Protein AF-A0A353TWB4-F1 (afdb_monomer_lite)

Sequence (86 aa):
MDREEYLKEERKAPWREDLRKTKKNKERTDLTRVKMPEAPARERAGSYVEVNMGLSALQAVNEASRCIDCPDPTCITGCPVGINIP

pLDDT: mean 95.48, std 3.64, range [67.12, 98.25]

Radius of gyration: 17.1 Å; chains: 1; bounding box: 30×30×47 Å

Structure (mmCIF, N/CA/C/O backbone):
data_AF-A0A353TWB4-F1
#
_entry.id   AF-A0A353TWB4-F1
#
loop_
_atom_site.group_PDB
_atom_site.id
_atom_site.type_symbol
_atom_site.label_atom_id
_atom_site.label_alt_id
_atom_site.label_comp_id
_atom_site.label_asym_id
_atom_site.label_entity_id
_atom_site.label_seq_id
_atom_site.pdbx_PDB_ins_code
_atom_site.Cartn_x
_atom_site.Cartn_y
_atom_site.Cartn_z
_atom_site.occupancy
_atom_site.B_iso_or_equiv
_atom_site.auth_seq_id
_atom_site.auth_comp_id
_atom_site.auth_asym_id
_atom_site.auth_atom_id
_atom_site.pdbx_PDB_model_num
ATOM 1 N N . MET A 1 1 ? -13.393 -18.557 18.481 1.00 67.12 1 MET A N 1
ATOM 2 C CA . MET A 1 1 ? -13.467 -17.151 18.054 1.00 67.12 1 MET A CA 1
ATOM 3 C C . MET A 1 1 ? -13.909 -17.167 16.613 1.00 67.12 1 MET A C 1
ATOM 5 O O . MET A 1 1 ? -13.269 -17.845 15.813 1.00 67.12 1 MET A O 1
ATOM 9 N N . ASP A 1 2 ? -15.043 -16.547 16.317 1.00 90.56 2 ASP A N 1
ATOM 10 C CA . ASP A 1 2 ? -15.481 -16.402 14.931 1.00 90.56 2 ASP A CA 1
ATOM 11 C C . ASP A 1 2 ? -14.566 -15.406 14.194 1.00 90.56 2 ASP A C 1
ATOM 13 O O . ASP A 1 2 ? -13.932 -14.545 14.810 1.00 90.56 2 ASP A O 1
ATOM 17 N N . ARG A 1 3 ? -14.460 -15.530 12.870 1.00 87.69 3 ARG A N 1
ATOM 18 C CA . ARG A 1 3 ? -13.575 -14.696 12.051 1.00 87.69 3 ARG A CA 1
ATOM 19 C C . ARG A 1 3 ? -13.941 -13.216 12.142 1.00 87.69 3 ARG A C 1
ATOM 21 O O . ARG A 1 3 ? -13.047 -12.374 12.154 1.00 87.69 3 ARG A O 1
ATOM 28 N N . GLU A 1 4 ? -15.228 -12.889 12.231 1.00 88.69 4 GLU A N 1
ATOM 29 C CA . GLU A 1 4 ? -15.670 -11.502 12.392 1.00 88.69 4 GLU A CA 1
ATOM 30 C C . GLU A 1 4 ? -15.247 -10.915 13.738 1.00 88.69 4 GLU A C 1
ATOM 32 O O . GLU A 1 4 ? -14.854 -9.753 13.824 1.00 88.69 4 GLU A O 1
ATOM 37 N N . GLU A 1 5 ? -15.321 -11.721 14.794 1.00 93.00 5 GLU A N 1
ATOM 38 C CA . GLU A 1 5 ? -14.897 -11.337 16.137 1.00 93.00 5 GLU A CA 1
ATOM 39 C C . GLU A 1 5 ? -13.384 -11.097 16.177 1.00 93.00 5 GLU A C 1
ATOM 41 O O . GLU A 1 5 ? -12.942 -10.059 16.662 1.00 93.00 5 GLU A O 1
ATOM 46 N N . TYR A 1 6 ? -12.602 -11.988 15.560 1.00 92.81 6 TYR A N 1
ATOM 47 C CA . TYR A 1 6 ? -11.158 -11.815 15.391 1.00 92.81 6 TYR A CA 1
ATOM 48 C C . TYR A 1 6 ? -10.810 -10.491 14.690 1.00 92.81 6 TYR A C 1
ATOM 50 O O . TYR A 1 6 ? -10.005 -9.713 15.198 1.00 92.81 6 TYR A O 1
ATOM 58 N N . LEU A 1 7 ? -11.460 -10.184 13.562 1.00 93.50 7 LEU A N 1
ATOM 59 C CA . LEU A 1 7 ? -11.205 -8.948 12.814 1.00 93.50 7 LEU A CA 1
ATOM 60 C C . LEU A 1 7 ? -11.600 -7.689 13.605 1.00 93.50 7 LEU A C 1
ATOM 62 O O . LEU A 1 7 ? -10.913 -6.667 13.525 1.00 93.50 7 LEU A O 1
ATOM 66 N N . LYS A 1 8 ? -12.680 -7.754 14.396 1.00 94.19 8 LYS A N 1
ATOM 67 C CA . LYS A 1 8 ? -13.091 -6.660 15.289 1.00 94.19 8 LYS A CA 1
ATOM 68 C C . LYS A 1 8 ? -12.054 -6.408 16.382 1.00 94.19 8 LYS A C 1
ATOM 70 O O . LYS A 1 8 ? -11.788 -5.243 16.674 1.00 94.19 8 LYS A O 1
ATOM 75 N N . GLU A 1 9 ? -11.462 -7.453 16.955 1.00 95.00 9 GLU A N 1
ATOM 76 C CA . GLU A 1 9 ? -10.407 -7.317 17.966 1.00 95.00 9 GLU A CA 1
ATOM 77 C C . GLU A 1 9 ? -9.089 -6.802 17.369 1.00 95.00 9 GLU A C 1
ATOM 79 O O . GLU A 1 9 ? -8.522 -5.845 17.891 1.00 95.00 9 GLU A O 1
ATOM 84 N N . GLU A 1 10 ? -8.657 -7.317 16.215 1.00 94.81 10 GLU A N 1
ATOM 85 C CA . GLU A 1 10 ? -7.486 -6.799 15.482 1.00 94.81 10 GLU A CA 1
ATOM 86 C C . GLU A 1 10 ? -7.632 -5.307 15.164 1.00 94.81 10 GLU A C 1
ATOM 88 O O . GLU A 1 10 ? -6.722 -4.503 15.371 1.00 94.81 10 GLU A O 1
ATOM 93 N N . ARG A 1 11 ? -8.822 -4.887 14.721 1.00 95.44 11 ARG A N 1
ATOM 94 C CA . ARG A 1 11 ? -9.116 -3.475 14.458 1.00 95.44 11 ARG A CA 1
ATOM 95 C C . ARG A 1 11 ? -9.016 -2.6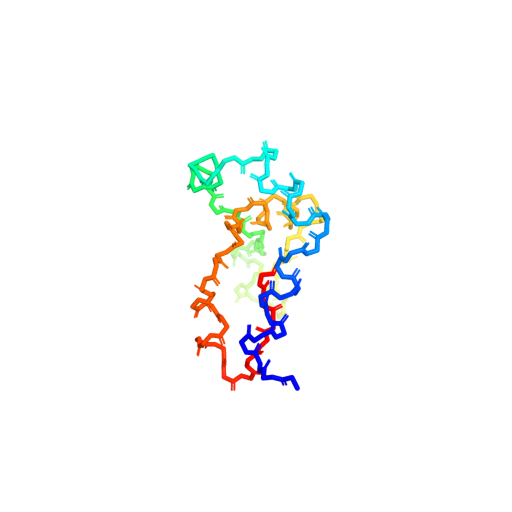04 15.718 1.00 95.44 11 ARG A C 1
ATOM 97 O O . ARG A 1 11 ? -8.739 -1.407 15.607 1.00 95.44 11 ARG A O 1
ATOM 104 N N . LYS A 1 12 ? -9.239 -3.155 16.911 1.00 96.44 12 LYS A N 1
ATOM 105 C CA . LYS A 1 12 ? -9.110 -2.440 18.193 1.00 96.44 12 LYS A CA 1
ATOM 106 C C . LYS A 1 12 ? -7.671 -2.379 18.709 1.00 96.44 12 LYS A C 1
ATOM 108 O O . LYS A 1 12 ? -7.456 -1.784 19.760 1.00 96.44 12 LYS A O 1
ATOM 113 N N . ALA A 1 13 ? -6.689 -2.938 17.996 1.00 96.56 13 ALA A N 1
ATOM 114 C CA . ALA A 1 13 ? -5.290 -2.819 18.387 1.00 96.56 13 ALA A CA 1
ATOM 115 C C . ALA A 1 13 ? -4.917 -1.340 18.651 1.00 96.56 13 ALA A C 1
ATOM 117 O O . ALA A 1 13 ? -5.267 -0.480 17.832 1.00 96.56 13 ALA A O 1
ATOM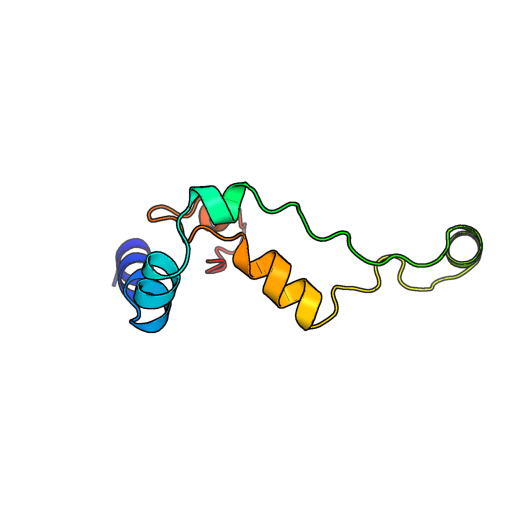 118 N N . PRO A 1 14 ? -4.194 -1.021 19.746 1.00 97.25 14 PRO A N 1
ATOM 119 C CA . PRO A 1 14 ? -3.955 0.367 20.156 1.00 97.25 14 PRO A CA 1
ATOM 120 C C . PRO A 1 14 ? -3.361 1.238 19.044 1.00 97.25 14 PRO A C 1
ATOM 122 O O . PRO A 1 14 ? -3.854 2.328 18.767 1.00 97.25 14 PRO A O 1
ATOM 125 N N . TRP A 1 15 ? -2.385 0.702 18.306 1.00 95.06 15 TRP A N 1
ATOM 126 C CA . TRP A 1 15 ? -1.734 1.410 17.202 1.00 95.06 15 TRP A CA 1
ATOM 127 C C . TRP A 1 15 ? -2.690 1.748 16.043 1.00 95.06 15 TRP A C 1
ATOM 129 O O . TRP A 1 15 ? -2.523 2.780 15.392 1.00 95.06 15 TRP A O 1
ATOM 139 N N . ARG A 1 16 ? -3.714 0.919 15.785 1.00 95.25 16 ARG A N 1
ATOM 140 C CA . ARG A 1 16 ? -4.750 1.202 14.777 1.00 95.25 16 ARG A CA 1
ATOM 141 C C . ARG A 1 16 ? -5.705 2.277 15.249 1.00 95.25 16 ARG A C 1
ATOM 143 O O . ARG A 1 16 ? -6.089 3.153 14.475 1.00 95.25 16 ARG A O 1
ATOM 150 N N . GLU A 1 17 ? -6.099 2.209 16.516 1.00 95.62 17 GLU A N 1
ATOM 151 C CA . GLU A 1 17 ? -6.961 3.220 17.111 1.00 95.62 17 GLU A CA 1
ATOM 152 C C . GLU A 1 17 ? -6.294 4.595 17.094 1.00 95.62 17 GLU A C 1
ATOM 154 O O . GLU A 1 17 ? -6.908 5.563 16.637 1.00 95.62 17 GLU A O 1
ATOM 159 N N . ASP A 1 18 ? -5.025 4.659 17.490 1.00 95.62 18 ASP A N 1
ATOM 160 C CA . ASP A 1 18 ? -4.226 5.879 17.445 1.00 95.62 18 ASP A CA 1
ATOM 161 C C . ASP A 1 18 ? -4.110 6.406 16.014 1.00 95.62 18 ASP A C 1
ATOM 163 O O . ASP A 1 18 ? -4.409 7.572 15.758 1.00 95.62 18 ASP A O 1
ATOM 167 N N . LEU A 1 19 ? -3.811 5.538 15.042 1.00 93.62 19 LEU A N 1
ATOM 168 C CA . LEU A 1 19 ? -3.713 5.927 13.637 1.00 93.62 19 LEU A CA 1
ATOM 169 C C . LEU A 1 19 ? -5.032 6.521 13.104 1.00 93.62 19 LEU A C 1
ATOM 171 O O . LEU A 1 19 ? -5.019 7.536 12.397 1.00 93.62 19 LEU A O 1
ATOM 175 N N . ARG A 1 20 ? -6.184 5.917 13.435 1.00 94.62 20 ARG A N 1
ATOM 176 C CA . ARG A 1 20 ? -7.516 6.440 13.066 1.00 94.62 20 ARG A CA 1
ATOM 177 C C . ARG A 1 20 ? -7.823 7.784 13.729 1.00 94.62 20 ARG A C 1
ATOM 179 O O . ARG A 1 20 ? -8.479 8.613 13.103 1.00 94.62 20 ARG A O 1
ATOM 186 N N . LYS A 1 21 ? -7.338 8.022 14.952 1.00 94.19 21 LYS A N 1
ATOM 187 C CA . LYS A 1 21 ? -7.451 9.324 15.633 1.00 94.19 21 LYS A CA 1
ATOM 188 C C . LYS A 1 21 ? -6.550 10.384 14.992 1.00 94.19 21 LYS A C 1
ATOM 190 O O . LYS A 1 21 ? -6.963 11.536 14.896 1.00 94.19 21 LYS A O 1
ATOM 195 N N . THR A 1 22 ? -5.354 10.011 14.529 1.00 94.56 22 THR A N 1
ATOM 196 C CA . THR A 1 22 ? -4.383 10.946 13.933 1.00 94.56 22 THR A CA 1
ATOM 197 C C . THR A 1 22 ? -4.800 11.465 12.555 1.00 94.56 22 THR A C 1
ATOM 199 O O . THR A 1 22 ? -4.598 12.643 12.279 1.00 94.56 22 THR A O 1
ATOM 202 N N . LYS A 1 23 ? -5.362 10.617 11.681 1.00 91.31 23 LYS A N 1
ATOM 203 C CA . LYS A 1 23 ? -5.770 11.003 10.313 1.00 91.31 23 LYS A CA 1
ATOM 204 C C . LYS A 1 23 ? -7.224 10.651 10.041 1.00 91.31 23 LYS A C 1
ATOM 206 O O . LYS A 1 23 ? -7.572 9.466 10.003 1.00 91.31 23 LYS A O 1
ATOM 211 N N . LYS A 1 24 ? -8.042 11.670 9.765 1.00 94.25 24 LYS A N 1
ATOM 212 C CA . LYS A 1 24 ? -9.473 11.513 9.457 1.00 94.25 24 LYS A CA 1
ATOM 213 C C . LYS A 1 24 ? -9.678 10.810 8.115 1.00 94.25 24 LYS A C 1
ATOM 215 O O . LYS A 1 24 ? -8.889 10.978 7.191 1.00 94.25 24 LYS A O 1
ATOM 220 N N . ASN A 1 25 ? -10.795 10.098 7.963 1.00 94.81 25 ASN A N 1
ATOM 221 C CA . ASN A 1 25 ? -11.105 9.371 6.723 1.00 94.81 25 ASN A CA 1
ATOM 222 C C . ASN A 1 25 ? -11.094 10.267 5.481 1.00 94.81 25 ASN A C 1
ATOM 224 O O . ASN A 1 25 ? -10.562 9.850 4.460 1.00 94.81 25 ASN A O 1
ATOM 228 N N . LYS A 1 26 ? -11.606 11.502 5.586 1.00 94.69 26 LYS A N 1
ATOM 229 C CA . LYS A 1 26 ? -11.600 12.463 4.475 1.00 94.69 26 LYS A CA 1
ATOM 230 C C . LYS A 1 26 ? -10.180 12.753 3.974 1.00 94.69 26 LYS A C 1
ATOM 232 O O . LYS A 1 26 ? -9.923 12.681 2.783 1.00 94.69 26 LYS A O 1
ATOM 237 N N . GLU A 1 27 ? -9.243 12.986 4.891 1.00 94.81 27 GLU A N 1
ATOM 238 C CA . GLU A 1 27 ? -7.838 13.242 4.551 1.00 94.81 27 GLU A CA 1
ATOM 239 C C . GLU A 1 27 ? -7.193 12.031 3.869 1.00 94.81 27 GLU A C 1
ATOM 241 O O . GLU A 1 27 ? -6.384 12.196 2.965 1.00 94.81 27 GLU A O 1
ATOM 246 N N . ARG A 1 28 ? -7.571 10.808 4.267 1.00 95.75 28 ARG A N 1
ATOM 247 C CA . ARG A 1 28 ? -7.082 9.566 3.646 1.00 95.75 28 ARG A CA 1
ATOM 248 C C . ARG 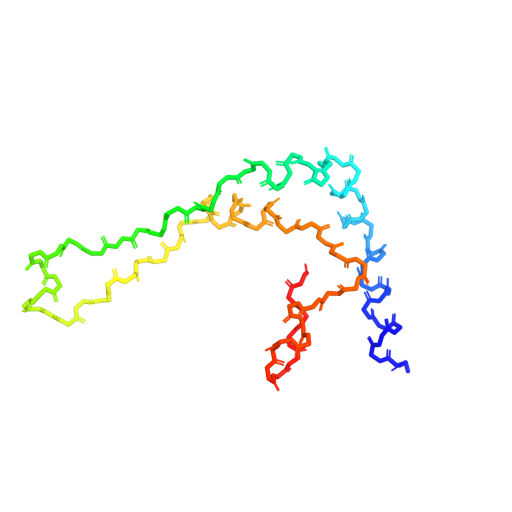A 1 28 ? -7.641 9.367 2.239 1.00 95.75 28 ARG A C 1
ATOM 250 O O . ARG A 1 28 ? -6.901 8.956 1.349 1.00 95.75 28 ARG A O 1
ATOM 257 N N . THR A 1 29 ? -8.928 9.656 2.035 1.00 94.38 29 THR A N 1
ATOM 258 C CA . THR A 1 29 ? -9.587 9.531 0.726 1.00 94.38 29 THR A CA 1
ATOM 259 C C . THR A 1 29 ? -9.171 10.624 -0.252 1.00 94.38 29 THR A C 1
ATOM 261 O O . THR A 1 29 ? -9.158 10.359 -1.451 1.00 94.38 29 THR A O 1
ATOM 264 N N . ASP A 1 30 ? -8.798 11.805 0.252 1.00 96.19 30 ASP A N 1
ATOM 265 C CA . ASP A 1 30 ? -8.319 12.942 -0.548 1.00 96.19 30 ASP A CA 1
ATOM 266 C C . ASP A 1 30 ? -6.887 12.738 -1.071 1.00 96.19 30 ASP A C 1
ATOM 268 O O . ASP A 1 30 ? -6.482 13.384 -2.040 1.00 96.19 30 ASP A O 1
ATOM 272 N N . LEU A 1 31 ? -6.109 11.822 -0.475 1.00 95.00 31 LEU A N 1
ATOM 273 C CA . LEU A 1 31 ? -4.843 11.397 -1.069 1.00 95.00 31 LEU A CA 1
ATOM 274 C C . LEU A 1 31 ? -5.108 10.872 -2.486 1.00 95.00 31 LEU A C 1
ATOM 276 O O . LEU A 1 31 ? -6.186 10.357 -2.794 1.00 95.00 31 LEU A O 1
ATOM 280 N N . THR A 1 32 ? -4.104 10.916 -3.355 1.00 96.88 32 THR A N 1
ATOM 281 C CA . THR A 1 32 ? -4.145 10.234 -4.655 1.00 96.88 32 THR A CA 1
ATOM 282 C C . THR A 1 32 ? -3.416 8.897 -4.569 1.00 96.88 32 THR A C 1
ATOM 284 O O . THR A 1 32 ? -2.621 8.668 -3.655 1.00 96.88 32 THR A O 1
ATOM 287 N N . ARG A 1 33 ? -3.758 7.960 -5.460 1.00 97.50 33 ARG A N 1
ATOM 288 C CA . ARG A 1 33 ? -3.061 6.673 -5.534 1.00 97.50 33 ARG A CA 1
ATOM 289 C C . ARG A 1 33 ? -1.611 6.927 -5.927 1.00 97.50 33 ARG A C 1
ATOM 291 O O . ARG A 1 33 ? -1.365 7.654 -6.892 1.00 97.50 33 ARG A O 1
ATOM 298 N N . VAL A 1 34 ? -0.664 6.325 -5.217 1.00 97.94 34 VAL A N 1
ATOM 299 C CA . VAL A 1 34 ? 0.750 6.465 -5.558 1.00 97.94 34 VAL A CA 1
ATOM 300 C C . VAL A 1 34 ? 0.996 5.821 -6.918 1.00 97.94 34 VAL A C 1
ATOM 302 O O . VAL A 1 34 ? 0.650 4.661 -7.153 1.00 97.94 34 VAL A O 1
ATOM 305 N N . LYS A 1 35 ? 1.590 6.586 -7.839 1.00 97.50 35 LYS A N 1
ATOM 306 C CA . LYS A 1 35 ? 1.952 6.065 -9.154 1.00 97.50 35 LYS A CA 1
ATOM 307 C C . LYS A 1 35 ? 3.096 5.068 -8.999 1.00 97.50 35 LYS A C 1
ATOM 309 O O . LYS A 1 35 ? 4.168 5.421 -8.510 1.00 97.50 35 LYS A O 1
ATOM 314 N N . MET A 1 36 ? 2.846 3.844 -9.445 1.00 97.12 36 MET A N 1
ATOM 315 C CA . MET A 1 36 ? 3.842 2.787 -9.481 1.00 97.12 36 MET A CA 1
ATOM 316 C C . MET A 1 36 ? 4.939 3.139 -10.499 1.00 97.12 36 MET A C 1
ATOM 318 O O . MET A 1 36 ? 4.612 3.487 -11.637 1.00 97.12 36 MET A O 1
ATOM 322 N N . PRO A 1 37 ? 6.222 3.097 -10.117 1.00 97.44 37 PRO A N 1
ATOM 323 C CA . PRO A 1 37 ? 7.324 3.190 -11.061 1.00 97.44 37 PRO A CA 1
ATOM 324 C C . PRO A 1 37 ? 7.284 2.040 -12.075 1.00 97.44 37 PRO A C 1
ATOM 326 O O . PRO A 1 37 ? 7.050 0.885 -11.720 1.00 97.44 37 PRO A O 1
ATOM 329 N N . GLU A 1 38 ? 7.537 2.359 -13.341 1.00 97.88 38 GLU A N 1
ATOM 330 C CA . GLU A 1 38 ? 7.548 1.383 -14.429 1.00 97.88 38 GLU A CA 1
ATOM 331 C C . GLU A 1 38 ? 8.821 1.502 -15.269 1.00 97.88 38 GLU A C 1
ATOM 333 O O . GLU A 1 38 ? 9.341 2.606 -15.457 1.00 97.88 38 GLU A O 1
ATOM 338 N N . ALA A 1 39 ? 9.284 0.381 -15.821 1.00 97.56 39 ALA A N 1
ATOM 339 C CA . ALA A 1 39 ? 10.387 0.351 -16.769 1.00 97.56 39 ALA A CA 1
ATOM 340 C C . ALA A 1 39 ? 10.063 1.200 -18.022 1.00 97.56 39 ALA A C 1
ATOM 342 O O . ALA A 1 39 ? 8.913 1.185 -18.495 1.00 97.56 39 ALA A O 1
ATOM 343 N N . PRO A 1 40 ? 11.048 1.918 -18.601 1.00 97.19 40 PRO A N 1
ATOM 344 C CA . PRO A 1 40 ? 10.852 2.718 -19.805 1.00 97.19 40 PRO A CA 1
ATOM 345 C C . PRO A 1 40 ? 10.26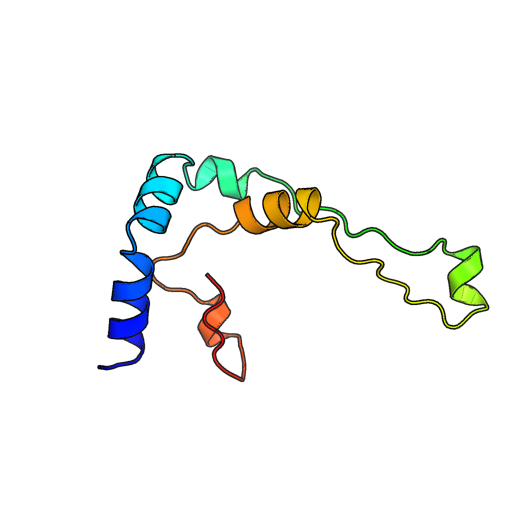8 1.903 -20.963 1.00 97.19 40 PRO A C 1
ATOM 347 O O . PRO A 1 40 ? 10.705 0.788 -21.246 1.00 97.19 40 PRO A O 1
ATOM 350 N N . ALA A 1 41 ? 9.318 2.491 -21.696 1.00 97.19 41 ALA A N 1
ATOM 351 C CA . ALA A 1 41 ? 8.586 1.799 -22.762 1.00 97.19 41 ALA A CA 1
ATOM 352 C C . ALA A 1 41 ? 9.504 1.163 -23.823 1.00 97.19 41 ALA A C 1
ATOM 354 O O . ALA A 1 41 ? 9.273 0.033 -24.243 1.00 97.19 41 ALA A O 1
ATOM 355 N N . ARG A 1 42 ? 10.563 1.875 -24.226 1.00 97.25 42 ARG A N 1
ATOM 356 C CA . ARG A 1 42 ? 11.530 1.397 -25.224 1.00 97.25 42 ARG A CA 1
ATOM 357 C C . ARG A 1 42 ? 12.323 0.180 -24.742 1.00 97.25 42 ARG A C 1
ATOM 359 O O . ARG A 1 42 ? 12.639 -0.685 -25.546 1.00 97.25 42 ARG A O 1
ATOM 366 N N . GLU A 1 43 ? 12.644 0.128 -23.455 1.00 95.56 43 GLU A N 1
ATOM 367 C CA . GLU A 1 43 ? 13.419 -0.958 -22.854 1.00 95.56 43 GLU A CA 1
ATOM 368 C C . GLU A 1 43 ? 12.558 -2.212 -22.682 1.00 95.56 43 GLU A C 1
ATOM 370 O O . GLU A 1 43 ? 12.926 -3.289 -23.152 1.00 95.56 43 GLU A O 1
ATOM 375 N N . ARG A 1 44 ? 11.363 -2.065 -22.096 1.00 97.19 44 ARG A N 1
ATOM 376 C CA . ARG A 1 44 ? 10.454 -3.197 -21.849 1.00 97.19 44 ARG A CA 1
ATOM 377 C C . ARG A 1 44 ? 9.857 -3.815 -23.115 1.00 97.19 44 ARG A C 1
ATOM 379 O O . ARG A 1 44 ? 9.386 -4.941 -23.074 1.00 97.19 44 ARG A O 1
ATOM 386 N N . ALA A 1 45 ? 9.859 -3.095 -24.239 1.00 97.69 45 ALA A N 1
ATOM 387 C CA . ALA A 1 45 ? 9.331 -3.601 -25.507 1.00 97.69 45 ALA A CA 1
ATOM 388 C C . ALA A 1 45 ? 10.225 -4.667 -26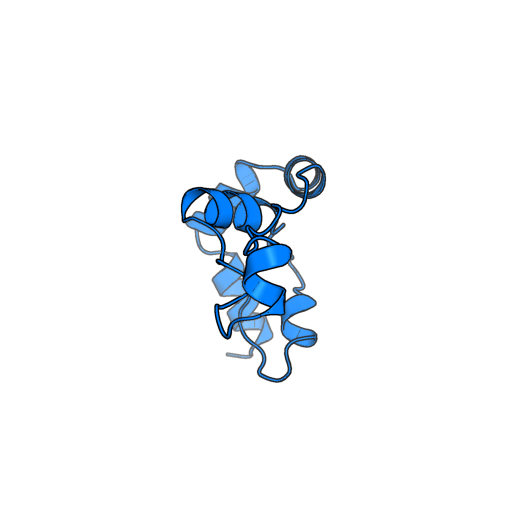.166 1.00 97.69 45 ALA A C 1
ATOM 390 O O . ALA A 1 45 ? 9.744 -5.421 -27.006 1.00 97.69 45 ALA A O 1
ATOM 391 N N . GLY A 1 46 ? 11.515 -4.715 -25.816 1.00 96.75 46 GLY A N 1
ATOM 392 C CA . GLY A 1 46 ? 12.500 -5.612 -26.434 1.00 96.75 46 GLY A CA 1
ATOM 393 C C . GLY A 1 46 ? 13.309 -6.434 -25.435 1.00 96.75 46 GLY A C 1
ATOM 394 O O . GLY A 1 46 ? 14.378 -6.927 -25.783 1.00 96.75 46 GLY A O 1
ATOM 395 N N . SER A 1 47 ? 12.848 -6.542 -24.191 1.00 96.19 47 SER A N 1
ATOM 396 C CA . SER A 1 47 ? 13.546 -7.254 -23.122 1.00 96.19 47 SER A CA 1
ATOM 397 C C . SER A 1 47 ? 12.557 -8.002 -22.224 1.00 96.19 47 SER A C 1
ATOM 399 O O . SER A 1 47 ? 11.346 -7.923 -22.411 1.00 96.19 47 SER A O 1
ATOM 401 N N . TYR A 1 48 ? 13.088 -8.734 -21.246 1.00 96.19 48 TYR A N 1
ATOM 402 C CA . TYR A 1 48 ? 12.317 -9.485 -20.249 1.00 96.19 48 TYR A CA 1
ATOM 403 C C . TYR A 1 48 ? 12.417 -8.858 -18.853 1.00 96.19 48 TYR A C 1
ATOM 405 O O . TYR A 1 48 ? 12.272 -9.551 -17.848 1.00 96.19 48 TYR A O 1
ATOM 413 N N . VAL A 1 49 ? 12.722 -7.558 -18.780 1.00 97.00 49 VAL A N 1
ATOM 414 C CA . VAL A 1 49 ? 12.765 -6.840 -17.501 1.00 97.00 49 VAL A CA 1
ATOM 415 C C . VAL A 1 49 ? 11.365 -6.750 -16.901 1.00 97.00 49 VAL A C 1
ATOM 417 O O . VAL A 1 49 ? 10.367 -6.645 -17.621 1.00 97.00 49 VAL A O 1
ATOM 420 N N . GLU A 1 50 ? 11.282 -6.772 -15.574 1.00 97.44 50 GLU A N 1
ATOM 421 C CA . GLU A 1 50 ? 10.018 -6.547 -14.887 1.00 97.44 50 GLU A CA 1
ATOM 422 C C . GLU A 1 50 ? 9.505 -5.135 -15.199 1.00 97.44 50 GLU A C 1
ATOM 424 O O . GLU A 1 50 ? 10.204 -4.137 -15.022 1.00 97.44 50 GLU A O 1
ATOM 429 N N . VAL A 1 51 ? 8.275 -5.048 -15.708 1.00 97.69 51 VAL A N 1
ATOM 430 C CA . VAL A 1 51 ? 7.701 -3.762 -16.120 1.00 97.69 51 VAL A CA 1
ATOM 431 C C . VAL A 1 51 ? 7.373 -2.901 -14.912 1.00 97.69 51 VAL A C 1
ATOM 433 O O . VAL A 1 51 ? 7.620 -1.702 -14.933 1.00 97.69 51 VAL A O 1
ATOM 436 N N . ASN A 1 52 ? 6.784 -3.498 -13.883 1.00 97.31 52 ASN A N 1
ATOM 437 C CA . ASN A 1 52 ? 6.412 -2.818 -12.656 1.00 97.31 52 ASN A CA 1
ATOM 438 C C . ASN A 1 52 ? 7.585 -2.919 -11.681 1.00 97.31 52 ASN A C 1
ATOM 440 O O . ASN A 1 52 ? 7.928 -4.012 -11.259 1.00 97.31 52 ASN A O 1
ATOM 444 N N . MET A 1 53 ? 8.189 -1.792 -11.314 1.00 96.31 53 MET A N 1
ATOM 445 C CA . MET A 1 53 ? 9.390 -1.798 -10.469 1.00 96.31 53 MET A CA 1
ATOM 446 C C . MET A 1 53 ? 9.070 -1.769 -8.966 1.00 96.31 53 MET A C 1
ATOM 448 O O . MET A 1 53 ? 9.974 -1.624 -8.144 1.00 96.31 53 MET A O 1
ATOM 452 N N . GLY A 1 54 ? 7.793 -1.880 -8.592 1.00 97.06 54 GLY A N 1
ATOM 453 C CA . GLY A 1 54 ? 7.347 -1.820 -7.207 1.00 97.06 54 GLY A CA 1
ATOM 454 C C . GLY A 1 54 ? 7.418 -0.416 -6.596 1.00 97.06 54 GLY A C 1
ATOM 455 O O . GLY A 1 54 ? 7.988 0.527 -7.147 1.00 97.06 54 GLY A O 1
ATOM 456 N N . LEU A 1 55 ? 6.802 -0.265 -5.423 1.00 97.94 55 LEU A N 1
ATOM 457 C CA . LEU A 1 55 ? 6.877 0.971 -4.646 1.00 97.94 55 LEU A CA 1
ATOM 458 C C . LEU A 1 55 ? 8.158 0.973 -3.810 1.00 97.94 55 LEU A C 1
ATOM 460 O O . LEU A 1 55 ? 8.485 -0.018 -3.160 1.00 97.94 55 LEU A O 1
ATOM 464 N N . SER A 1 56 ? 8.837 2.119 -3.739 1.00 97.88 56 SER A N 1
ATOM 465 C CA . SER A 1 56 ? 9.833 2.336 -2.684 1.00 97.88 56 SER A CA 1
ATOM 466 C C . SER A 1 56 ? 9.175 2.280 -1.300 1.00 97.88 56 SER A C 1
ATOM 468 O O . SER A 1 56 ? 7.969 2.495 -1.171 1.00 97.88 56 SER A O 1
ATOM 470 N N . ALA A 1 57 ? 9.957 2.067 -0.239 1.00 98.12 57 ALA A N 1
ATOM 471 C CA . ALA A 1 57 ? 9.423 2.016 1.126 1.00 98.12 57 ALA A CA 1
ATOM 472 C C . ALA A 1 57 ? 8.587 3.263 1.482 1.00 98.12 57 ALA A C 1
ATOM 474 O O . ALA A 1 57 ? 7.488 3.146 2.021 1.00 98.12 57 ALA A O 1
ATOM 475 N N . LEU A 1 58 ? 9.058 4.457 1.105 1.00 97.50 58 LEU A N 1
ATOM 476 C CA . LEU A 1 58 ? 8.330 5.708 1.333 1.00 97.50 58 LEU A CA 1
ATOM 477 C C . LEU A 1 58 ? 7.012 5.761 0.546 1.00 97.50 58 LEU A C 1
ATOM 479 O O . LEU A 1 58 ? 5.977 6.163 1.075 1.00 97.50 58 LEU A O 1
ATOM 483 N N . GLN A 1 59 ? 7.036 5.331 -0.716 1.00 98.12 59 GLN A N 1
ATOM 484 C CA . GLN A 1 59 ? 5.838 5.252 -1.550 1.00 98.12 59 GLN A CA 1
ATOM 485 C C . GLN A 1 59 ? 4.827 4.236 -1.008 1.00 98.12 59 GLN A C 1
ATOM 487 O O . GLN A 1 59 ? 3.633 4.522 -1.001 1.00 98.12 59 GLN A O 1
ATOM 492 N N . ALA A 1 60 ? 5.290 3.088 -0.514 1.00 98.25 60 ALA A N 1
ATOM 493 C CA . ALA A 1 60 ? 4.445 2.065 0.088 1.00 98.25 60 ALA A CA 1
ATOM 494 C C . ALA A 1 60 ? 3.762 2.576 1.365 1.00 98.25 60 ALA A C 1
ATOM 496 O O . ALA A 1 60 ? 2.557 2.396 1.519 1.00 98.25 60 ALA A O 1
ATOM 497 N N . VAL A 1 61 ? 4.488 3.287 2.236 1.00 96.75 61 VAL A N 1
ATOM 498 C CA . VAL A 1 61 ? 3.908 3.936 3.428 1.00 96.75 61 VAL A CA 1
ATOM 499 C C . VAL A 1 61 ? 2.856 4.981 3.036 1.00 96.75 61 VAL A C 1
ATOM 501 O O . VAL A 1 61 ? 1.787 5.054 3.653 1.00 96.75 61 VAL A O 1
ATOM 504 N N . ASN A 1 62 ? 3.120 5.768 1.989 1.00 96.25 62 ASN A N 1
ATOM 505 C CA . ASN A 1 62 ? 2.168 6.756 1.480 1.00 96.25 62 ASN A CA 1
ATOM 506 C C . ASN A 1 62 ? 0.897 6.101 0.913 1.00 96.25 62 ASN A C 1
ATOM 508 O O . ASN A 1 62 ? -0.202 6.569 1.203 1.00 96.25 62 ASN A O 1
ATOM 512 N N . GLU A 1 63 ? 1.024 5.006 0.160 1.00 97.88 63 GLU A N 1
ATOM 513 C CA . GLU A 1 63 ? -0.126 4.258 -0.365 1.00 97.88 63 GLU A CA 1
ATOM 514 C C . GLU A 1 63 ? -0.914 3.580 0.767 1.00 97.88 63 GLU A C 1
ATOM 516 O O . GLU A 1 63 ? -2.137 3.700 0.825 1.00 97.88 63 GLU A O 1
ATOM 521 N N . ALA A 1 64 ? -0.232 2.947 1.727 1.00 96.69 64 ALA A N 1
ATOM 522 C CA . ALA A 1 64 ? -0.862 2.311 2.886 1.00 96.69 64 ALA A CA 1
ATOM 523 C C . ALA A 1 64 ? -1.627 3.318 3.762 1.00 96.69 64 ALA A C 1
ATOM 525 O O . ALA A 1 64 ? -2.681 2.998 4.314 1.00 96.69 64 ALA A O 1
ATOM 526 N N . SER A 1 65 ? -1.159 4.569 3.822 1.00 95.31 65 SER A N 1
ATOM 527 C CA . SER A 1 65 ? -1.833 5.660 4.540 1.00 95.31 65 SER A CA 1
ATOM 528 C C . SER A 1 65 ? -3.216 6.016 3.974 1.00 95.31 65 SER A C 1
ATOM 530 O O . SER A 1 65 ? -3.975 6.720 4.642 1.00 95.31 65 SER A O 1
ATOM 532 N N . ARG A 1 66 ? -3.562 5.542 2.769 1.00 96.81 66 ARG A N 1
ATOM 533 C CA . ARG A 1 66 ? -4.895 5.707 2.170 1.00 96.81 66 ARG A CA 1
ATOM 534 C C . ARG A 1 66 ? -5.937 4.759 2.757 1.00 96.81 66 ARG A C 1
ATOM 536 O O . ARG A 1 66 ? -7.129 5.044 2.655 1.00 96.81 66 ARG A O 1
ATOM 543 N N . CYS A 1 67 ? -5.518 3.627 3.330 1.00 96.94 67 CYS A N 1
ATOM 544 C CA . CYS A 1 67 ? -6.437 2.674 3.947 1.00 96.94 67 CYS A CA 1
ATOM 545 C C . CYS A 1 67 ? -7.218 3.384 5.056 1.00 96.94 67 CYS A C 1
ATOM 547 O O . CYS A 1 67 ? -6.613 4.000 5.927 1.00 96.94 67 CYS A O 1
ATOM 549 N N . ILE A 1 68 ? -8.550 3.316 5.042 1.00 95.81 68 ILE A N 1
ATOM 550 C CA . ILE A 1 68 ? -9.392 3.948 6.075 1.00 95.81 68 ILE A CA 1
ATOM 551 C C . ILE A 1 68 ? -9.655 3.034 7.274 1.00 95.81 68 ILE A C 1
ATOM 553 O O . ILE A 1 68 ? -10.360 3.439 8.196 1.00 95.81 68 ILE A O 1
ATOM 557 N N . ASP A 1 69 ? -9.102 1.818 7.251 1.00 96.25 69 ASP A N 1
ATOM 558 C CA . ASP A 1 69 ? -9.268 0.820 8.306 1.00 96.25 69 ASP A CA 1
ATOM 559 C C . ASP A 1 69 ? -10.762 0.579 8.611 1.00 96.25 69 ASP A C 1
ATOM 561 O O . ASP A 1 69 ? -11.296 0.904 9.683 1.00 96.25 69 ASP A O 1
ATOM 565 N N . CYS A 1 70 ? -11.470 0.116 7.572 1.00 95.12 70 CYS A N 1
ATOM 566 C CA . CYS A 1 70 ? -12.922 -0.045 7.550 1.00 95.12 70 CYS A CA 1
ATOM 567 C C . CYS A 1 70 ? -13.409 -0.918 8.719 1.00 95.12 70 CYS A C 1
ATOM 569 O O . CYS A 1 70 ? -12.791 -1.940 9.005 1.00 95.12 70 CYS A O 1
ATOM 571 N N . PRO A 1 71 ? -14.530 -0.569 9.378 1.00 93.19 71 PRO A N 1
ATOM 572 C CA . PRO A 1 71 ? -15.144 -1.447 10.374 1.00 93.19 71 PRO A CA 1
ATOM 573 C C . PRO A 1 71 ? -15.648 -2.758 9.758 1.00 93.19 71 PRO A C 1
ATOM 575 O O . PRO A 1 71 ? -15.586 -3.789 10.418 1.00 93.19 71 PRO A O 1
ATOM 578 N N . ASP A 1 72 ? -16.101 -2.702 8.503 1.00 93.81 72 ASP A N 1
ATOM 579 C CA . ASP A 1 72 ? -16.512 -3.858 7.712 1.00 93.81 72 ASP A CA 1
ATOM 580 C C . ASP A 1 72 ? -15.672 -3.912 6.415 1.00 93.81 72 ASP A C 1
ATOM 582 O O . ASP A 1 72 ? -15.904 -3.132 5.480 1.00 93.81 72 ASP A O 1
ATOM 586 N N . PRO A 1 73 ? -14.580 -4.700 6.386 1.00 95.06 73 PRO A N 1
ATOM 587 C CA . PRO A 1 73 ? -13.574 -4.628 5.332 1.00 95.06 73 PRO A CA 1
ATOM 588 C C . PRO A 1 73 ? -13.943 -5.478 4.106 1.00 95.06 73 PRO A C 1
ATOM 590 O O . PRO A 1 73 ? -13.574 -6.646 3.981 1.00 95.06 73 PRO A O 1
ATOM 593 N N . THR A 1 74 ? -14.588 -4.849 3.123 1.00 96.19 74 THR A N 1
ATOM 594 C CA . THR A 1 74 ? -14.973 -5.485 1.845 1.00 96.19 74 THR A C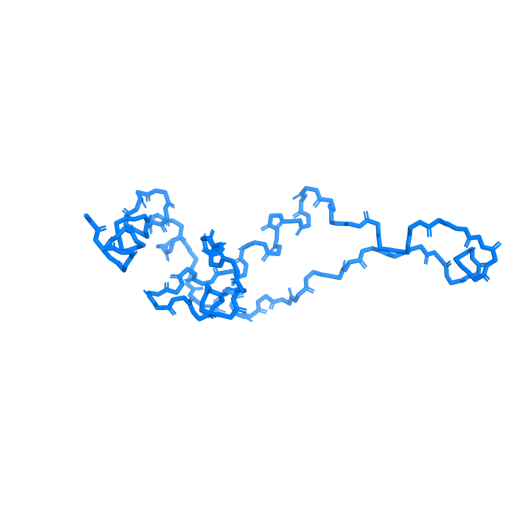A 1
ATOM 595 C C . THR A 1 74 ? -13.787 -5.956 0.994 1.00 96.19 74 THR A C 1
ATOM 597 O O . THR A 1 74 ? -13.926 -6.841 0.153 1.00 96.19 74 THR A O 1
ATOM 600 N N . CYS A 1 75 ? -12.586 -5.419 1.221 1.00 97.38 75 CYS A N 1
ATOM 601 C CA . CYS A 1 75 ? -11.367 -5.924 0.587 1.00 97.38 75 CYS A CA 1
ATOM 602 C C . CYS A 1 75 ? -11.058 -7.373 0.999 1.00 97.38 75 CYS A C 1
ATOM 604 O O . CYS A 1 75 ? -10.565 -8.148 0.181 1.00 97.38 75 CYS A O 1
ATOM 606 N N . ILE A 1 76 ? -11.388 -7.756 2.237 1.00 96.38 76 ILE A N 1
ATOM 607 C CA . ILE A 1 76 ? -11.191 -9.114 2.741 1.00 96.38 76 ILE A CA 1
ATOM 608 C C . ILE A 1 76 ? -12.187 -10.076 2.085 1.00 96.38 76 ILE A C 1
ATOM 610 O O . ILE A 1 76 ? -11.797 -11.178 1.706 1.00 96.38 76 ILE A O 1
ATOM 614 N N . THR A 1 77 ? -13.456 -9.678 1.938 1.00 94.25 77 THR A N 1
ATOM 615 C CA . THR A 1 77 ? -14.485 -10.514 1.293 1.00 94.25 77 THR A CA 1
ATOM 616 C C . THR A 1 77 ? -14.230 -10.688 -0.203 1.00 94.25 77 THR A C 1
ATOM 618 O O . THR A 1 77 ? -14.520 -11.745 -0.752 1.00 94.25 77 THR A O 1
ATOM 621 N N . GLY A 1 78 ? -13.627 -9.687 -0.854 1.00 96.50 78 GLY A N 1
ATOM 622 C CA . GLY A 1 78 ? -13.183 -9.782 -2.245 1.00 96.50 78 GLY A CA 1
ATOM 623 C C . GLY A 1 78 ? -11.927 -10.637 -2.455 1.00 96.50 78 GLY A C 1
ATOM 624 O O . GLY A 1 78 ? -11.630 -11.008 -3.589 1.00 96.50 78 GLY A O 1
ATOM 625 N N . CYS A 1 79 ? -11.175 -10.956 -1.398 1.00 97.25 79 CYS A N 1
ATOM 626 C CA . CYS A 1 79 ? -9.977 -11.783 -1.493 1.00 97.25 79 CYS A CA 1
ATOM 627 C C . CYS A 1 79 ? -10.354 -13.279 -1.476 1.00 97.25 79 CYS A C 1
ATOM 629 O O . CYS A 1 79 ? -10.867 -13.745 -0.459 1.00 97.25 79 CYS A O 1
ATOM 631 N N . PRO A 1 80 ? -10.028 -14.076 -2.517 1.00 97.56 80 PRO A N 1
ATOM 632 C CA . PRO A 1 80 ? -10.401 -15.498 -2.584 1.00 97.56 80 PRO A CA 1
ATOM 633 C C . PRO A 1 80 ? -9.841 -16.360 -1.446 1.00 97.56 80 PRO A C 1
ATOM 635 O O . PRO A 1 80 ? -10.368 -17.427 -1.150 1.00 97.56 80 PRO A O 1
ATOM 638 N N . VAL A 1 81 ? -8.760 -15.897 -0.821 1.00 96.88 81 VAL A N 1
ATOM 639 C CA . VAL A 1 81 ? -8.082 -16.570 0.294 1.00 96.88 81 VAL A CA 1
ATOM 640 C C . VAL A 1 81 ? -8.264 -15.830 1.623 1.00 96.88 81 VAL A C 1
ATOM 642 O O . VAL A 1 81 ? -7.673 -16.209 2.628 1.00 96.88 81 VAL A O 1
ATOM 645 N N . GLY A 1 82 ? -9.074 -14.767 1.644 1.00 94.94 82 GLY A N 1
ATOM 646 C CA . GLY A 1 82 ? -9.463 -14.078 2.869 1.00 94.94 82 GLY A CA 1
ATOM 647 C C . GLY A 1 82 ? -8.304 -13.465 3.663 1.00 94.94 82 GLY A C 1
ATOM 648 O O . GLY A 1 82 ? -8.317 -13.547 4.893 1.00 94.94 82 GLY A O 1
ATOM 649 N N . ILE A 1 83 ? -7.324 -12.848 2.994 1.00 96.44 83 ILE A N 1
ATOM 650 C CA . ILE A 1 83 ? -6.223 -12.131 3.663 1.00 96.44 83 ILE A CA 1
ATOM 651 C C . ILE A 1 83 ? -6.785 -11.013 4.551 1.00 96.44 83 ILE A C 1
ATOM 653 O O . ILE A 1 83 ? -7.686 -10.284 4.138 1.00 96.44 83 ILE A O 1
ATOM 657 N N . ASN A 1 84 ? -6.223 -10.850 5.752 1.00 95.69 84 ASN A N 1
ATOM 658 C CA . ASN A 1 84 ? -6.464 -9.689 6.610 1.00 95.69 84 ASN A CA 1
ATOM 659 C C . ASN A 1 84 ? -5.710 -8.466 6.045 1.00 95.69 84 ASN A C 1
ATOM 661 O O . ASN A 1 84 ? -4.564 -8.226 6.407 1.00 95.69 84 ASN A O 1
ATOM 665 N N . ILE A 1 85 ? -6.312 -7.799 5.050 1.00 96.62 85 ILE A N 1
ATOM 666 C CA . ILE A 1 85 ? -5.711 -6.691 4.275 1.00 96.62 85 ILE A CA 1
ATOM 667 C C . ILE A 1 85 ? -5.585 -5.368 5.054 1.00 96.62 85 ILE A C 1
ATOM 669 O O . ILE A 1 85 ? -4.544 -4.726 4.903 1.00 96.62 85 ILE A O 1
ATOM 673 N N . PRO A 1 86 ? -6.620 -4.890 5.781 1.00 94.69 86 PRO A N 1
ATOM 674 C CA . PRO A 1 86 ? -6.485 -3.709 6.634 1.00 94.69 86 PRO A CA 1
ATOM 675 C C . PRO A 1 86 ? -5.413 -3.958 7.679 1.00 94.69 86 PRO A C 1
ATOM 677 O O . PRO A 1 86 ? -4.688 -3.003 8.049 1.00 94.69 86 PRO A O 1
#

Foldseek 3Di:
DDPLVVLLVVCVPPVNVVLCVVDPLVNLQPDDAQDFDADDPVDVVPDDDDGGPGDDPVNVVSNVSSDNSDNDDVVQVVDPVRDPPD

Secondary structure (DSSP, 8-state):
--HHHHHHHHHT-HHHHHHHHHS-HHHHHHSPPPPPPB--HHHHTSS---SB----HHHHHHHHTT----SS-HHHHTSTT-----